Protein AF-A3UI46-F1 (afdb_monomer_lite)

Sequence (163 aa):
MKTVLTALALAGFGATAAQADCYSIYPQGAGQEPVPMVGYSVTEAADLEGLMDAPPLAEGANAIACERDSIVPRLNDFELVRYHSTPLLISTGEGENAQMLILGFQPAMEDENGEMTEPQYRVQMAQGGLNDDERTGIIGALEGFAESEQALDAYLRAQEQDS

Radius of gyration: 20.47 Å; chains: 1; bounding box: 47×58×73 Å

pLDDT: mean 84.87, std 16.09, range [36.62, 97.5]

Foldseek 3Di:
DDDDDDDDDDPDPPPPQPPQQKWFAAPPPPPDDTHGQGPDHPVVQLPDPDQRDQRPHDVRGQEMEGEDQAPQDRLNVLSCQPVNVHKYWYWYDDDPQIWIKIWHKDPFDQDPVRDTDHIDIDIDTPDDDDDPVSVVRNVCSPVVNVVCVVVNVVVVVVVVVVD

Structure (mmCIF, N/CA/C/O backbone):
data_AF-A3UI46-F1
#
_entry.id   AF-A3UI46-F1
#
loop_
_atom_site.group_PDB
_atom_site.id
_atom_site.type_symbol
_atom_site.label_atom_id
_atom_site.label_alt_id
_atom_site.label_comp_id
_atom_site.label_asym_id
_atom_site.label_entity_id
_atom_site.label_seq_id
_atom_site.pdbx_PDB_ins_code
_atom_site.Cartn_x
_atom_site.Cartn_y
_atom_site.Cartn_z
_atom_site.occupancy
_atom_site.B_iso_or_equiv
_atom_site.auth_seq_id
_atom_site.auth_comp_id
_atom_site.auth_asym_id
_atom_site.auth_atom_id
_atom_site.pdbx_PDB_model_num
ATOM 1 N N . MET A 1 1 ? 23.424 -40.395 44.644 1.00 45.69 1 MET A N 1
ATOM 2 C CA . MET A 1 1 ? 23.308 -39.889 43.261 1.00 45.69 1 MET A CA 1
ATOM 3 C C . MET A 1 1 ? 22.209 -40.674 42.564 1.00 45.69 1 MET A C 1
ATOM 5 O O . MET A 1 1 ? 22.379 -41.869 42.376 1.00 45.69 1 MET A O 1
ATOM 9 N N . LYS A 1 2 ? 21.062 -40.042 42.299 1.00 36.62 2 LYS A N 1
ATOM 10 C CA . LYS A 1 2 ? 19.958 -40.569 41.479 1.00 36.62 2 LYS A CA 1
ATOM 11 C C . LYS A 1 2 ? 19.176 -39.351 40.965 1.00 36.62 2 LYS A C 1
ATOM 13 O O . LYS A 1 2 ? 18.621 -38.631 41.781 1.00 36.62 2 LYS A O 1
ATOM 18 N N . THR A 1 3 ? 19.547 -38.842 39.796 1.00 40.75 3 THR A N 1
ATOM 19 C CA . THR A 1 3 ? 18.901 -39.041 38.482 1.00 40.75 3 THR A CA 1
ATOM 20 C C . THR A 1 3 ? 17.802 -38.003 38.224 1.00 40.75 3 THR A C 1
ATOM 22 O O . THR A 1 3 ? 16.696 -38.129 38.725 1.00 40.75 3 THR A O 1
ATOM 25 N N . VAL A 1 4 ? 18.205 -37.001 37.433 1.00 45.25 4 VAL A N 1
ATOM 26 C CA . VAL A 1 4 ? 17.530 -36.371 36.281 1.00 45.25 4 VAL A CA 1
ATOM 27 C C . VAL A 1 4 ? 16.166 -35.686 36.469 1.00 45.25 4 VAL A C 1
ATOM 29 O O . VAL A 1 4 ? 15.153 -36.297 36.787 1.00 45.25 4 VAL A O 1
ATOM 32 N N . LEU A 1 5 ? 16.209 -34.387 36.144 1.00 51.44 5 LEU A N 1
ATOM 33 C CA . LEU A 1 5 ? 15.135 -33.461 35.794 1.00 51.44 5 LEU A CA 1
ATOM 34 C C . LEU A 1 5 ? 13.989 -34.081 34.979 1.00 51.44 5 LEU A C 1
ATOM 36 O O . LEU A 1 5 ? 14.208 -34.801 34.009 1.00 51.44 5 LEU A O 1
ATOM 40 N N . THR A 1 6 ? 12.763 -33.646 35.260 1.00 49.31 6 THR A N 1
ATOM 41 C CA . THR A 1 6 ? 11.673 -33.688 34.279 1.00 49.31 6 THR A CA 1
ATOM 42 C C . THR A 1 6 ? 10.950 -32.348 34.312 1.00 49.31 6 THR A C 1
ATOM 44 O O . THR A 1 6 ? 10.164 -32.064 35.211 1.00 49.31 6 THR A O 1
ATOM 47 N N . ALA A 1 7 ? 11.301 -31.500 33.348 1.00 57.97 7 ALA A N 1
ATOM 48 C CA . ALA A 1 7 ? 10.529 -30.336 32.949 1.00 57.97 7 ALA A CA 1
ATOM 49 C C . ALA A 1 7 ? 9.463 -30.797 31.954 1.00 57.97 7 ALA A C 1
ATOM 51 O O . ALA A 1 7 ? 9.809 -31.543 31.044 1.00 57.97 7 ALA A O 1
ATOM 52 N N . LEU A 1 8 ? 8.214 -30.361 32.136 1.00 54.44 8 LEU A N 1
ATOM 53 C CA . LEU A 1 8 ? 7.206 -30.126 31.090 1.00 54.44 8 LEU A CA 1
ATOM 54 C C . LEU A 1 8 ? 5.862 -29.837 31.764 1.00 54.44 8 LEU A C 1
ATOM 56 O O . LEU A 1 8 ? 5.228 -30.743 32.295 1.00 54.44 8 LEU A O 1
ATOM 60 N N . ALA A 1 9 ? 5.411 -28.586 31.702 1.00 47.72 9 ALA A N 1
ATOM 61 C CA . ALA A 1 9 ? 3.985 -28.285 31.734 1.00 47.72 9 ALA A CA 1
ATOM 62 C C . ALA A 1 9 ? 3.719 -26.936 31.053 1.00 47.72 9 ALA A C 1
ATOM 64 O O . ALA A 1 9 ? 3.839 -25.881 31.666 1.00 47.72 9 ALA A O 1
ATOM 65 N N . LEU A 1 10 ? 3.425 -27.039 29.753 1.00 49.56 10 LEU A N 1
ATOM 66 C CA . LEU A 1 10 ? 2.590 -26.166 28.927 1.00 49.56 10 LEU A CA 1
ATOM 67 C C . LEU A 1 10 ? 2.528 -24.684 29.336 1.00 49.56 10 LEU A C 1
ATOM 69 O O . LEU A 1 10 ? 1.615 -24.258 30.043 1.00 49.56 10 LEU A O 1
ATOM 73 N N . ALA A 1 11 ? 3.435 -23.880 28.777 1.00 49.38 11 ALA A N 1
ATOM 74 C CA . ALA A 1 11 ? 3.117 -22.481 28.523 1.00 49.38 11 ALA A CA 1
ATOM 75 C C . ALA A 1 11 ? 1.938 -22.474 27.542 1.00 49.38 11 ALA A C 1
ATOM 77 O O . ALA A 1 11 ? 2.061 -22.937 26.407 1.00 49.38 11 ALA A O 1
ATOM 78 N N . GLY A 1 12 ? 0.771 -22.072 28.042 1.00 38.06 12 GLY A N 1
ATOM 79 C CA . GLY A 1 12 ? -0.452 -22.005 27.268 1.00 38.06 12 GLY A CA 1
ATOM 80 C C . GLY A 1 12 ? -0.227 -21.168 26.019 1.00 38.06 12 GLY A C 1
ATOM 81 O O . GLY A 1 12 ? 0.181 -20.011 26.104 1.00 38.06 12 GLY A O 1
ATOM 82 N N . PHE A 1 13 ? -0.532 -21.762 24.870 1.00 45.03 13 PHE A N 1
ATOM 83 C CA . PHE A 1 13 ? -0.902 -21.017 23.682 1.00 45.03 13 PHE A CA 1
ATOM 84 C C . PHE A 1 13 ? -2.168 -20.238 24.035 1.00 45.03 13 PHE A C 1
ATOM 86 O O . PHE A 1 13 ? -3.290 -20.708 23.848 1.00 45.03 13 PHE A O 1
ATOM 93 N N . GLY A 1 14 ? -1.982 -19.056 24.616 1.00 37.59 14 GLY A N 1
ATOM 94 C CA . GLY A 1 14 ? -2.959 -17.997 24.512 1.00 37.59 14 GLY A CA 1
ATOM 95 C C . GLY A 1 14 ? -3.001 -17.623 23.044 1.00 37.59 14 GLY A C 1
ATOM 96 O O . GLY A 1 14 ? -2.276 -16.735 22.618 1.00 37.59 14 GLY A O 1
ATOM 97 N N . ALA A 1 15 ? -3.806 -18.346 22.266 1.00 44.25 15 ALA A N 1
ATOM 98 C CA . ALA A 1 15 ? -4.345 -17.822 21.030 1.00 44.25 15 ALA A CA 1
ATOM 99 C C . ALA A 1 15 ? -5.217 -16.634 21.442 1.00 44.25 15 ALA A C 1
ATOM 101 O O . ALA A 1 15 ? -6.419 -16.761 21.667 1.00 44.25 15 ALA A O 1
ATOM 102 N N . THR A 1 16 ? -4.577 -15.483 21.644 1.00 40.31 16 THR A N 1
ATOM 103 C CA . THR A 1 16 ? -5.231 -14.204 21.438 1.00 40.31 16 THR A CA 1
ATOM 104 C C . THR A 1 16 ? -5.852 -14.330 20.062 1.00 40.31 16 THR A C 1
ATOM 106 O O . THR A 1 16 ? -5.128 -14.522 19.086 1.00 40.31 16 THR A O 1
ATOM 109 N N . ALA A 1 17 ? -7.183 -14.366 19.995 1.00 37.88 17 ALA A N 1
ATOM 110 C CA . ALA A 1 17 ? -7.875 -14.211 18.733 1.00 37.88 17 ALA A CA 1
ATOM 111 C C . ALA A 1 17 ? -7.318 -12.921 18.132 1.00 37.88 17 ALA A C 1
ATOM 113 O O . ALA A 1 17 ? -7.584 -11.844 18.663 1.00 37.88 17 ALA A O 1
ATOM 114 N N . ALA A 1 18 ? -6.445 -13.052 17.134 1.00 44.41 18 ALA A N 1
ATOM 115 C CA . ALA A 1 18 ? -6.005 -11.927 16.344 1.00 44.41 18 ALA A CA 1
ATOM 116 C C . ALA A 1 18 ? -7.296 -11.373 15.751 1.00 44.41 18 ALA A C 1
ATOM 118 O O . ALA A 1 18 ? -7.937 -12.034 14.929 1.00 44.41 18 ALA A O 1
ATOM 119 N N . GLN A 1 19 ? -7.757 -10.241 16.284 1.00 52.53 19 GLN A N 1
ATOM 120 C CA . GLN A 1 19 ? -8.762 -9.472 15.577 1.00 52.53 19 GLN A CA 1
ATOM 121 C C . GLN A 1 19 ? -8.120 -9.169 14.229 1.00 52.53 19 GLN A C 1
ATOM 123 O O . GLN A 1 19 ? -6.955 -8.783 14.175 1.00 52.53 19 GLN A O 1
ATOM 128 N N . ALA A 1 20 ? -8.801 -9.534 13.147 1.00 58.72 20 ALA A N 1
ATOM 129 C CA . ALA A 1 20 ? -8.249 -9.296 11.831 1.00 58.72 20 ALA A CA 1
ATOM 130 C C . ALA A 1 20 ? -8.254 -7.783 11.621 1.00 58.72 20 ALA A C 1
ATOM 132 O O . ALA A 1 20 ? -9.314 -7.192 11.434 1.00 58.72 20 ALA A O 1
ATOM 133 N N . ASP A 1 21 ? -7.069 -7.183 11.661 1.00 87.31 21 ASP A N 1
ATOM 134 C CA . ASP A 1 21 ? -6.892 -5.757 11.385 1.00 87.31 21 ASP A CA 1
ATOM 135 C C . ASP A 1 21 ? -7.120 -5.453 9.898 1.00 87.31 21 ASP A C 1
ATOM 137 O O . ASP A 1 21 ? -7.233 -4.297 9.513 1.00 87.31 21 ASP A O 1
ATOM 141 N N . CYS A 1 22 ? -7.203 -6.490 9.053 1.00 93.88 22 CYS A N 1
ATOM 142 C CA . CYS A 1 22 ? -7.404 -6.378 7.616 1.00 93.88 22 CYS A CA 1
ATOM 143 C C . CYS A 1 22 ? -8.531 -7.277 7.093 1.00 93.88 22 CYS A C 1
ATOM 145 O O . CYS A 1 22 ? -8.740 -8.408 7.548 1.00 93.88 22 CYS A O 1
ATOM 147 N N . TYR A 1 23 ? -9.208 -6.785 6.059 1.00 95.88 23 TYR A N 1
ATOM 148 C CA . TYR A 1 23 ? -10.348 -7.410 5.407 1.00 95.88 23 TYR A CA 1
ATOM 149 C C . TYR A 1 23 ? -10.141 -7.474 3.894 1.00 95.88 23 TYR A C 1
ATOM 151 O O . TYR A 1 23 ? -9.675 -6.521 3.272 1.00 95.88 23 TYR A O 1
ATOM 159 N N . SER A 1 24 ? -10.558 -8.585 3.293 1.00 96.75 24 SER A N 1
ATOM 160 C CA . SER A 1 24 ? -10.769 -8.715 1.854 1.00 96.75 24 SER A CA 1
ATOM 161 C C . SER A 1 24 ? -12.010 -7.929 1.441 1.00 96.75 24 SER A C 1
ATOM 163 O O . SER A 1 24 ? -13.091 -8.117 2.008 1.00 96.75 24 SER A O 1
ATOM 165 N N . ILE A 1 25 ? -11.853 -7.068 0.440 1.00 96.12 25 ILE A N 1
ATOM 166 C CA . ILE A 1 25 ? -12.896 -6.184 -0.076 1.00 96.12 25 ILE A CA 1
ATOM 167 C C . ILE A 1 25 ? -13.313 -6.634 -1.471 1.00 96.12 25 ILE A C 1
ATOM 169 O O . ILE A 1 25 ? -12.478 -6.880 -2.343 1.00 96.12 25 ILE A O 1
ATOM 173 N N . TYR A 1 26 ? -14.625 -6.726 -1.673 1.00 95.19 26 TYR A N 1
ATOM 174 C CA . TYR A 1 26 ? -15.228 -7.082 -2.951 1.00 95.19 26 TYR A CA 1
ATOM 175 C C . TYR A 1 26 ? -15.474 -5.851 -3.827 1.00 95.19 26 TYR A C 1
ATOM 177 O O . TYR A 1 26 ? -15.698 -4.754 -3.302 1.00 95.19 26 TYR A O 1
ATOM 185 N N . PRO A 1 27 ? -15.527 -6.030 -5.160 1.00 91.62 27 PRO A N 1
ATOM 186 C CA . PRO A 1 27 ? -15.903 -4.966 -6.075 1.00 91.62 27 PRO A CA 1
ATOM 187 C C . PRO A 1 27 ? -17.231 -4.311 -5.685 1.00 91.62 27 PRO A C 1
ATOM 189 O O . PRO A 1 27 ? -18.188 -4.974 -5.267 1.00 91.62 27 PRO A O 1
ATOM 192 N N . GLN A 1 28 ? -17.317 -2.995 -5.879 1.00 86.25 28 GLN A N 1
ATOM 193 C CA . GLN A 1 28 ? -18.552 -2.256 -5.637 1.00 86.25 28 GLN A CA 1
ATOM 194 C C . GLN A 1 28 ? -19.716 -2.882 -6.424 1.00 86.25 28 GLN A C 1
ATOM 196 O O . GLN A 1 28 ? -19.608 -3.145 -7.620 1.00 86.25 28 GLN A O 1
ATOM 201 N N . GLY A 1 29 ? -20.844 -3.114 -5.747 1.00 84.81 29 GLY A N 1
ATOM 202 C CA . GLY A 1 29 ? -22.029 -3.730 -6.352 1.00 84.81 29 GLY A CA 1
ATOM 203 C C . GLY A 1 29 ? -22.066 -5.261 -6.301 1.00 84.81 29 GLY A C 1
ATOM 204 O O . GLY A 1 29 ? -23.088 -5.832 -6.670 1.00 84.81 29 GLY A O 1
ATOM 205 N N . ALA A 1 30 ? -21.027 -5.929 -5.781 1.00 87.62 30 ALA A N 1
ATOM 206 C CA . ALA A 1 30 ? -21.040 -7.380 -5.563 1.00 87.62 30 ALA A CA 1
ATOM 207 C C . ALA A 1 30 ? -22.046 -7.830 -4.482 1.00 87.62 30 ALA A C 1
ATOM 209 O O . ALA A 1 30 ? -22.433 -8.995 -4.446 1.00 87.62 30 ALA A O 1
ATOM 210 N N . GLY A 1 31 ? -22.477 -6.918 -3.599 1.00 88.00 31 GLY A N 1
ATOM 211 C CA . GLY A 1 31 ? -23.436 -7.209 -2.525 1.00 88.00 31 GLY A CA 1
ATOM 212 C C . GLY A 1 31 ? -22.885 -8.113 -1.417 1.00 88.00 31 GLY A C 1
ATOM 213 O O . GLY A 1 31 ? -23.667 -8.654 -0.641 1.00 88.00 31 GLY A O 1
ATOM 214 N N . GLN A 1 32 ? -21.564 -8.291 -1.360 1.00 91.94 32 GLN A N 1
ATOM 215 C CA . GLN A 1 32 ? -20.876 -9.104 -0.361 1.00 91.94 32 GLN A CA 1
ATOM 216 C C . GLN A 1 32 ? -20.225 -8.209 0.695 1.00 91.94 32 GLN A C 1
ATOM 218 O O . GLN A 1 32 ? -19.667 -7.158 0.372 1.00 91.94 32 GLN A O 1
ATOM 223 N N . GLU A 1 33 ? -20.318 -8.626 1.955 1.00 92.50 33 GLU A N 1
ATOM 224 C CA . GLU A 1 33 ? -19.681 -7.935 3.077 1.00 92.50 33 GLU A CA 1
ATOM 225 C C . GLU A 1 33 ? -18.171 -8.224 3.110 1.00 92.50 33 GLU A C 1
ATOM 227 O O . GLU A 1 33 ? -17.766 -9.320 2.718 1.00 92.50 33 GLU A O 1
ATOM 232 N N . PRO A 1 34 ? -17.331 -7.282 3.585 1.00 93.75 34 PRO A N 1
ATOM 233 C CA . PRO A 1 34 ? -15.907 -7.519 3.811 1.00 93.75 34 PRO A CA 1
ATOM 234 C C . PRO A 1 34 ? -15.633 -8.791 4.622 1.00 93.75 34 PRO A C 1
ATOM 236 O O . PRO A 1 34 ? -1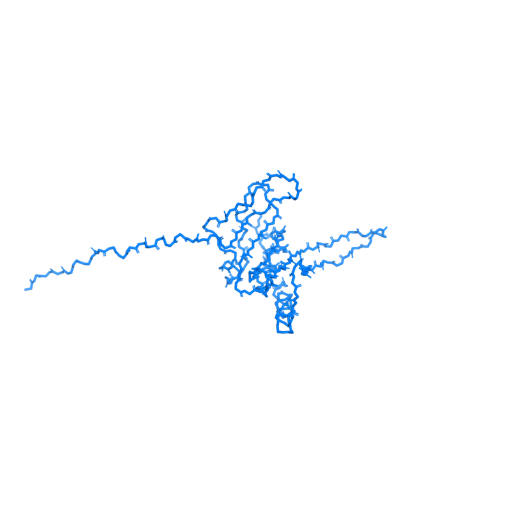6.303 -9.053 5.622 1.00 93.75 34 PRO A O 1
ATOM 239 N N . VAL A 1 35 ? -14.623 -9.566 4.221 1.00 94.94 35 VAL A N 1
ATOM 240 C CA . VAL A 1 35 ? -14.250 -10.817 4.907 1.00 94.94 35 VAL A CA 1
ATOM 241 C C . VAL A 1 35 ? -12.927 -10.637 5.648 1.00 94.94 35 VAL A C 1
ATOM 243 O O . VAL A 1 35 ? -11.953 -10.224 5.022 1.00 94.94 35 VAL A O 1
ATOM 246 N N . PRO A 1 36 ? -12.842 -10.959 6.952 1.00 93.62 36 PRO A N 1
ATOM 247 C CA . PRO A 1 36 ? -11.602 -10.818 7.710 1.00 93.62 36 PRO A CA 1
ATOM 248 C C . PRO A 1 36 ? -10.504 -11.751 7.185 1.00 93.62 36 PRO A C 1
ATOM 250 O O . PRO A 1 36 ? -10.751 -12.927 6.906 1.00 93.62 36 PRO A O 1
ATOM 253 N N . MET A 1 37 ? -9.271 -11.250 7.108 1.00 92.25 37 MET A N 1
ATOM 254 C CA . MET A 1 37 ? -8.093 -12.023 6.703 1.00 92.25 37 MET A CA 1
ATOM 255 C C . MET A 1 37 ? -7.526 -12.815 7.891 1.00 92.25 37 MET A C 1
ATOM 257 O O . MET A 1 37 ? -6.536 -12.441 8.514 1.00 92.25 37 MET A O 1
ATOM 261 N N . VAL A 1 38 ? -8.184 -13.918 8.251 1.00 87.25 38 VAL A N 1
ATOM 262 C CA . VAL A 1 38 ? -7.794 -14.719 9.422 1.00 87.25 38 VAL A CA 1
ATOM 263 C C . VAL A 1 38 ? -6.439 -15.398 9.203 1.00 87.25 38 VAL A C 1
ATOM 265 O O . VAL A 1 38 ? -6.260 -16.156 8.254 1.00 87.25 38 VAL A O 1
ATOM 268 N N . GLY A 1 39 ? -5.509 -15.185 10.137 1.00 85.31 39 GLY A N 1
ATOM 269 C CA . GLY A 1 39 ? -4.194 -15.834 10.131 1.00 85.31 39 GLY A CA 1
ATOM 270 C C . GLY A 1 39 ? -3.161 -15.183 9.209 1.00 85.31 39 GLY A C 1
ATOM 271 O O . GLY A 1 39 ? -2.083 -15.747 9.043 1.00 85.31 39 GLY A O 1
ATOM 272 N N . TYR A 1 40 ? -3.467 -14.017 8.636 1.00 86.94 40 TYR A N 1
ATOM 273 C CA . TYR A 1 40 ? -2.530 -13.214 7.857 1.00 86.94 40 TYR A CA 1
ATOM 274 C C . TYR A 1 40 ? -2.604 -11.753 8.298 1.00 86.94 40 TYR A C 1
ATOM 276 O O . TYR A 1 40 ? -3.684 -11.167 8.339 1.00 86.94 40 TYR A O 1
ATOM 284 N N . SER A 1 41 ? -1.452 -11.156 8.594 1.00 89.12 41 SER A N 1
ATOM 285 C CA . SER A 1 41 ? -1.336 -9.736 8.911 1.00 89.12 41 SER A CA 1
ATOM 286 C C . SER A 1 41 ? -0.567 -9.040 7.799 1.00 89.12 41 SER A C 1
ATOM 288 O O . SER A 1 41 ? 0.629 -9.260 7.629 1.00 89.12 41 SER A O 1
ATOM 290 N N . VAL A 1 42 ? -1.257 -8.179 7.046 1.00 89.56 42 VAL A N 1
ATOM 291 C CA . VAL A 1 42 ? -0.627 -7.335 6.012 1.00 89.56 42 VAL A CA 1
ATOM 292 C C . VAL A 1 42 ? 0.430 -6.441 6.652 1.00 89.56 42 VAL A C 1
ATOM 294 O O . VAL A 1 42 ? 1.500 -6.241 6.095 1.00 89.56 42 VAL A O 1
ATOM 297 N N . THR A 1 43 ? 0.134 -5.936 7.849 1.00 86.88 43 THR A N 1
ATOM 298 C CA . THR A 1 43 ? 1.038 -5.120 8.656 1.00 86.88 43 THR A CA 1
ATOM 299 C C . THR A 1 43 ? 2.334 -5.882 8.947 1.00 86.88 43 THR A C 1
ATOM 301 O O . THR A 1 43 ? 3.404 -5.396 8.594 1.00 86.88 43 THR A O 1
ATOM 304 N N . GLU A 1 44 ? 2.260 -7.097 9.502 1.00 88.81 44 GLU A N 1
ATOM 305 C CA . GLU A 1 44 ? 3.458 -7.905 9.786 1.00 88.81 44 GLU A CA 1
ATOM 306 C C . GLU A 1 44 ? 4.198 -8.306 8.506 1.00 88.81 44 GLU A C 1
ATOM 308 O O . GLU A 1 44 ? 5.420 -8.207 8.459 1.00 88.81 44 GLU A O 1
ATOM 313 N N . ALA A 1 45 ? 3.476 -8.703 7.454 1.00 88.69 45 ALA A N 1
ATOM 314 C CA . ALA A 1 45 ? 4.074 -9.048 6.167 1.00 88.69 45 ALA A CA 1
ATOM 315 C C . ALA A 1 45 ? 4.841 -7.864 5.553 1.00 88.69 45 ALA A C 1
ATOM 317 O O . ALA A 1 45 ? 5.893 -8.059 4.952 1.00 88.69 45 ALA A O 1
ATOM 318 N N . ALA A 1 46 ? 4.352 -6.636 5.750 1.00 87.50 46 ALA A N 1
ATOM 319 C CA . ALA A 1 46 ? 4.991 -5.423 5.249 1.00 87.50 46 ALA A CA 1
ATOM 320 C C . ALA A 1 46 ? 6.262 -5.016 6.017 1.00 87.50 46 ALA A C 1
ATOM 322 O O . ALA A 1 46 ? 6.980 -4.136 5.550 1.00 87.50 46 ALA A O 1
ATOM 323 N N . ASP A 1 47 ? 6.549 -5.638 7.165 1.00 86.44 47 ASP A N 1
ATOM 324 C CA . ASP A 1 47 ? 7.795 -5.430 7.919 1.00 86.44 47 ASP A CA 1
ATOM 325 C C . ASP A 1 47 ? 8.878 -6.471 7.597 1.00 86.44 47 ASP A C 1
ATOM 327 O O . ASP A 1 47 ? 10.013 -6.341 8.062 1.00 86.44 47 ASP A O 1
ATOM 331 N N . LEU A 1 48 ? 8.544 -7.529 6.852 1.00 84.81 48 LEU A N 1
ATOM 332 C CA . LEU A 1 48 ? 9.498 -8.583 6.517 1.00 84.81 48 LEU A CA 1
ATOM 333 C C . LEU A 1 48 ? 10.471 -8.128 5.424 1.00 84.81 48 LEU A C 1
ATOM 335 O O . LEU A 1 48 ? 10.125 -7.362 4.529 1.00 84.81 48 LEU A O 1
ATOM 339 N N . GLU A 1 49 ? 11.705 -8.629 5.492 1.00 80.12 49 GLU A N 1
ATOM 340 C CA . GLU A 1 49 ? 12.684 -8.435 4.423 1.00 80.12 49 GLU A CA 1
ATOM 341 C C . GLU A 1 49 ? 12.352 -9.313 3.209 1.00 80.12 49 GLU A C 1
ATOM 343 O O . GLU A 1 49 ? 11.999 -10.486 3.353 1.00 80.12 49 GLU A O 1
ATOM 348 N N . GLY A 1 50 ? 12.576 -8.771 2.010 1.00 76.94 50 GLY A N 1
ATOM 349 C CA . GLY A 1 50 ? 12.321 -9.468 0.750 1.00 76.94 50 GLY A CA 1
ATOM 350 C C . GLY A 1 50 ? 10.902 -9.254 0.227 1.00 76.94 50 GLY A C 1
ATOM 351 O O . GLY A 1 50 ? 10.123 -8.513 0.815 1.00 76.94 50 GLY A O 1
ATOM 352 N N . LEU A 1 51 ? 10.599 -9.894 -0.907 1.00 80.81 51 LEU A N 1
ATOM 353 C CA . LEU A 1 51 ? 9.305 -9.748 -1.566 1.00 80.81 51 LEU A CA 1
ATOM 354 C C . LEU A 1 51 ? 8.193 -10.290 -0.667 1.00 80.81 51 LEU A C 1
ATOM 356 O O . LEU A 1 51 ? 8.236 -11.449 -0.252 1.00 80.81 51 LEU A O 1
ATOM 360 N N . MET A 1 52 ? 7.180 -9.466 -0.432 1.00 87.75 52 MET A N 1
ATOM 361 C CA . MET A 1 52 ? 5.978 -9.871 0.283 1.00 87.75 52 MET A CA 1
ATOM 362 C C . MET A 1 52 ? 5.315 -11.076 -0.402 1.00 87.75 52 MET A C 1
ATOM 364 O O . MET A 1 52 ? 5.124 -11.078 -1.619 1.00 87.75 52 MET A O 1
ATOM 368 N N . ASP A 1 53 ? 4.899 -12.080 0.371 1.00 88.38 53 ASP A N 1
ATOM 369 C CA . ASP A 1 53 ? 4.061 -13.164 -0.149 1.00 88.38 53 ASP A CA 1
ATOM 370 C C . ASP A 1 53 ? 2.678 -12.644 -0.558 1.00 88.38 53 ASP A C 1
ATOM 372 O O . ASP A 1 53 ? 2.108 -11.761 0.092 1.00 88.38 53 ASP A O 1
ATOM 376 N N . ALA A 1 54 ? 2.102 -13.238 -1.607 1.00 88.75 54 ALA A N 1
ATOM 377 C CA . ALA A 1 54 ? 0.771 -12.867 -2.069 1.00 88.75 54 ALA A CA 1
ATOM 378 C C . ALA A 1 54 ? -0.266 -13.020 -0.935 1.00 88.75 54 ALA A C 1
ATOM 380 O O . ALA A 1 54 ? -0.357 -14.091 -0.321 1.00 88.75 54 ALA A O 1
ATOM 381 N N . PRO A 1 55 ? -1.067 -11.979 -0.648 1.00 90.50 55 PRO A N 1
ATOM 382 C CA . PRO A 1 55 ? -2.044 -12.033 0.429 1.00 90.50 55 PRO A CA 1
ATOM 383 C C . PRO A 1 55 ? -3.157 -13.051 0.122 1.00 90.50 55 PRO A C 1
ATOM 385 O O . PRO A 1 55 ? -3.615 -13.148 -1.021 1.00 90.50 55 PRO A O 1
ATOM 388 N N . PRO A 1 56 ? -3.668 -13.778 1.133 1.00 91.62 56 PRO A N 1
ATOM 389 C CA . PRO A 1 56 ? -4.748 -14.744 0.957 1.00 91.62 56 PRO A CA 1
ATOM 390 C C . PRO A 1 56 ? -6.107 -14.035 0.847 1.00 91.62 56 PRO A C 1
ATOM 392 O O . PRO A 1 56 ? -6.891 -14.004 1.797 1.00 91.62 56 PRO A O 1
ATOM 395 N N . LEU A 1 57 ? -6.384 -13.436 -0.312 1.00 93.50 57 LEU A N 1
ATOM 396 C CA . LEU A 1 57 ? -7.667 -12.794 -0.595 1.00 93.50 57 LEU A CA 1
ATOM 397 C C . LEU A 1 57 ? -8.815 -13.809 -0.631 1.00 93.50 57 LEU A C 1
ATOM 399 O O . LEU A 1 57 ? -8.677 -14.916 -1.155 1.00 93.50 57 LEU A O 1
ATOM 403 N N . ALA A 1 58 ? -9.978 -13.401 -0.120 1.00 94.50 58 ALA A N 1
ATOM 404 C CA . ALA A 1 58 ? -11.215 -14.147 -0.321 1.00 94.50 58 ALA A CA 1
ATOM 405 C C . ALA A 1 58 ? -11.568 -14.236 -1.820 1.00 94.50 58 ALA A C 1
ATOM 407 O O . ALA A 1 58 ? -11.290 -13.321 -2.596 1.00 94.50 58 ALA A O 1
ATOM 408 N N . GLU A 1 59 ? -12.193 -15.337 -2.241 1.00 93.31 59 GLU A N 1
ATOM 409 C CA . GLU A 1 59 ? -12.532 -15.562 -3.650 1.00 93.31 59 GLU A CA 1
ATOM 410 C C . GLU A 1 59 ? -13.442 -14.450 -4.192 1.00 93.31 59 GLU A C 1
ATOM 412 O O . GLU A 1 59 ? -14.545 -14.241 -3.696 1.00 93.31 59 GLU A O 1
ATOM 417 N N . GLY A 1 60 ? -12.987 -13.747 -5.233 1.00 93.00 60 GLY A N 1
ATOM 418 C CA . GLY A 1 60 ? -13.717 -12.631 -5.842 1.00 93.00 60 GLY A CA 1
ATOM 419 C C . GLY A 1 60 ? -13.474 -11.269 -5.183 1.00 93.00 60 GLY A C 1
ATOM 420 O O . GLY A 1 60 ? -13.958 -10.263 -5.706 1.00 93.00 60 GLY A O 1
ATOM 421 N N . ALA A 1 61 ? -12.715 -11.210 -4.085 1.00 95.94 61 ALA A N 1
ATOM 422 C CA . ALA A 1 61 ? -12.202 -9.956 -3.551 1.00 95.94 61 ALA A CA 1
ATOM 423 C C . ALA A 1 61 ? -11.103 -9.392 -4.461 1.00 95.94 61 ALA A C 1
ATOM 425 O O . ALA A 1 61 ? -10.375 -10.135 -5.120 1.00 95.94 61 ALA A O 1
ATOM 426 N N . ASN A 1 62 ? -10.991 -8.067 -4.510 1.00 94.50 62 ASN A N 1
ATOM 427 C CA . ASN A 1 62 ? -10.056 -7.368 -5.390 1.00 94.50 62 ASN A CA 1
ATOM 428 C C . ASN A 1 62 ? -9.292 -6.232 -4.703 1.00 94.50 62 ASN A C 1
ATOM 430 O O . ASN A 1 62 ? -8.598 -5.485 -5.384 1.00 94.50 62 ASN A O 1
ATOM 434 N N . ALA A 1 63 ? -9.451 -6.065 -3.393 1.00 96.19 63 ALA A N 1
ATOM 435 C CA . ALA A 1 63 ? -8.725 -5.087 -2.597 1.00 96.19 63 ALA A CA 1
ATOM 436 C C . ALA A 1 63 ? -8.628 -5.554 -1.141 1.00 96.19 63 ALA A C 1
ATOM 438 O O . ALA A 1 63 ? -9.335 -6.472 -0.713 1.00 96.19 63 ALA A O 1
ATOM 439 N N . ILE A 1 64 ? -7.766 -4.890 -0.379 1.00 97.12 64 ILE A N 1
ATOM 440 C CA . ILE A 1 64 ? -7.599 -5.089 1.059 1.00 97.12 64 ILE A CA 1
ATOM 441 C C . ILE A 1 64 ? -7.920 -3.778 1.765 1.00 97.12 64 ILE A C 1
ATOM 443 O O . ILE A 1 64 ? -7.462 -2.729 1.326 1.00 97.12 64 ILE A O 1
ATOM 447 N N . ALA A 1 65 ? -8.664 -3.828 2.866 1.00 96.00 65 ALA A N 1
ATOM 448 C CA . ALA A 1 65 ? -8.797 -2.702 3.786 1.00 96.00 65 ALA A CA 1
ATOM 449 C C . ALA A 1 65 ? -8.225 -3.074 5.147 1.00 96.00 65 ALA A C 1
ATOM 451 O O . ALA A 1 65 ? -8.617 -4.098 5.698 1.00 96.00 65 ALA A O 1
ATOM 452 N N . CYS A 1 66 ? -7.328 -2.251 5.678 1.00 95.31 66 CYS A N 1
ATOM 453 C CA . CYS A 1 66 ? -6.705 -2.436 6.977 1.00 95.31 66 CYS A CA 1
ATOM 454 C C . CYS A 1 66 ? -6.976 -1.248 7.900 1.00 95.31 66 CYS A C 1
ATOM 456 O O . CYS A 1 66 ? -6.738 -0.100 7.524 1.00 95.31 66 CYS A O 1
ATOM 458 N N . GLU A 1 67 ? -7.380 -1.535 9.129 1.00 93.81 67 GLU A N 1
ATOM 459 C CA . GLU A 1 67 ? -7.365 -0.589 10.237 1.00 93.81 67 GLU A CA 1
ATOM 460 C C . GLU A 1 67 ? -5.965 -0.578 10.859 1.00 93.81 67 GLU A C 1
ATOM 462 O O . GLU A 1 67 ? -5.384 -1.626 11.144 1.00 93.81 67 GLU A O 1
ATOM 467 N N . ARG A 1 68 ? -5.371 0.608 11.004 1.00 92.56 68 ARG A N 1
ATOM 468 C CA . ARG A 1 68 ? -4.002 0.779 11.503 1.00 92.56 68 ARG A CA 1
ATOM 469 C C . ARG A 1 68 ? -3.898 1.960 12.459 1.00 92.56 68 ARG A C 1
ATOM 471 O O . ARG A 1 68 ? -4.674 2.911 12.397 1.00 92.56 68 ARG A O 1
ATOM 478 N N . ASP A 1 69 ? -2.846 1.948 13.270 1.00 90.94 69 ASP A N 1
ATOM 479 C CA . ASP A 1 69 ? -2.500 3.059 14.168 1.00 90.94 69 ASP A CA 1
ATOM 480 C C . ASP A 1 69 ? -1.986 4.309 13.430 1.00 90.94 69 ASP A C 1
ATOM 482 O O . ASP A 1 69 ? -1.914 5.389 14.010 1.00 90.94 69 ASP A O 1
ATOM 486 N N . SER A 1 70 ? -1.592 4.169 12.161 1.00 92.62 70 SER A N 1
ATOM 487 C CA . SER A 1 70 ? -1.068 5.255 11.333 1.00 92.62 70 SER A CA 1
ATOM 488 C C . SER A 1 70 ? -1.614 5.167 9.914 1.00 92.62 70 SER A C 1
ATOM 490 O O . SER A 1 70 ? -1.720 4.077 9.348 1.00 92.62 70 SER A O 1
ATOM 492 N N . ILE A 1 71 ? -1.902 6.332 9.330 1.00 95.06 71 ILE A N 1
ATOM 493 C CA . ILE A 1 71 ? -2.293 6.471 7.924 1.00 95.06 71 ILE A CA 1
ATOM 494 C C . ILE A 1 71 ? -1.093 6.391 6.967 1.00 95.06 71 ILE A C 1
ATOM 496 O O . ILE A 1 71 ? -1.276 6.212 5.765 1.00 95.06 71 ILE A O 1
ATO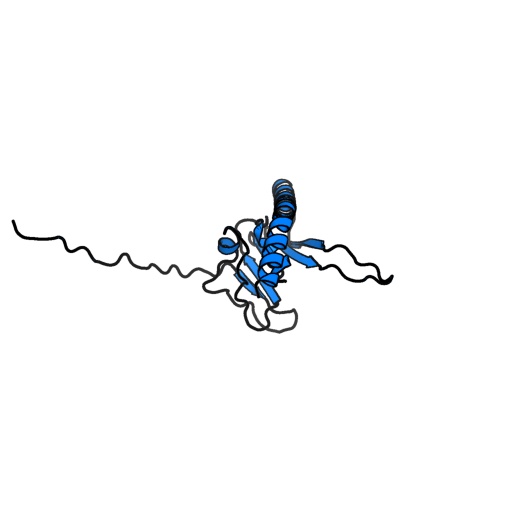M 500 N N . VAL A 1 72 ? 0.135 6.532 7.481 1.00 96.12 72 VAL A N 1
ATOM 501 C CA . VAL A 1 72 ? 1.366 6.499 6.681 1.00 96.12 72 VAL A CA 1
ATOM 502 C C . VAL A 1 72 ? 1.660 5.057 6.239 1.00 96.12 72 VAL A C 1
ATOM 504 O O . VAL A 1 72 ? 1.814 4.189 7.104 1.00 96.12 72 VAL A O 1
ATOM 507 N N . PRO A 1 73 ? 1.768 4.783 4.924 1.00 94.88 73 PRO A N 1
ATOM 508 C CA . PRO A 1 73 ? 2.136 3.471 4.409 1.00 94.88 73 PRO A CA 1
ATOM 509 C C . PRO A 1 73 ? 3.524 3.028 4.863 1.00 94.88 73 PRO A C 1
ATOM 511 O O . PRO A 1 73 ? 4.443 3.832 5.026 1.00 94.88 73 PRO A O 1
ATOM 514 N N . ARG A 1 74 ? 3.684 1.718 4.997 1.00 92.88 74 ARG A N 1
ATOM 515 C CA . ARG A 1 74 ? 4.973 1.036 5.089 1.00 92.88 74 ARG A CA 1
ATOM 516 C C . ARG A 1 74 ? 5.559 0.891 3.688 1.00 92.88 74 ARG A C 1
ATOM 518 O O . ARG A 1 74 ? 4.818 0.866 2.709 1.00 92.88 74 ARG A O 1
ATOM 525 N N . LEU A 1 75 ? 6.880 0.748 3.590 1.00 88.56 75 LEU A N 1
ATOM 526 C CA . LEU A 1 75 ? 7.570 0.587 2.301 1.00 88.56 75 LEU A CA 1
ATOM 527 C C . LEU A 1 75 ? 6.970 -0.562 1.478 1.00 88.56 75 LEU A C 1
ATOM 529 O O . LEU A 1 75 ? 6.582 -0.369 0.328 1.00 88.56 75 LEU A O 1
ATOM 533 N N . ASN A 1 76 ? 6.784 -1.726 2.097 1.00 89.94 76 ASN A N 1
ATOM 534 C CA . ASN A 1 76 ? 6.327 -2.917 1.383 1.00 89.94 76 ASN A CA 1
ATOM 535 C C . ASN A 1 76 ? 4.806 -2.931 1.131 1.00 89.94 76 ASN A C 1
ATOM 537 O O . ASN A 1 76 ? 4.315 -3.805 0.420 1.00 89.94 76 ASN A O 1
ATOM 541 N N . ASP A 1 77 ? 4.039 -1.944 1.620 1.00 93.94 77 ASP A N 1
ATOM 542 C CA . ASP A 1 77 ? 2.651 -1.765 1.160 1.00 93.94 77 ASP A CA 1
ATOM 543 C C . ASP A 1 77 ? 2.608 -1.436 -0.341 1.00 93.94 77 ASP A C 1
ATOM 545 O O . ASP A 1 77 ? 1.626 -1.728 -1.028 1.00 93.94 77 ASP A O 1
ATOM 549 N N . PHE A 1 78 ? 3.676 -0.837 -0.873 1.00 93.56 78 PHE A N 1
ATOM 550 C CA . PHE A 1 78 ? 3.774 -0.554 -2.296 1.00 93.56 78 PHE A CA 1
ATOM 551 C C . PHE A 1 78 ? 4.101 -1.808 -3.127 1.00 93.56 78 PHE A C 1
ATOM 553 O O . PHE A 1 78 ? 3.658 -1.903 -4.273 1.00 93.56 78 PHE A O 1
ATOM 560 N N . GLU A 1 79 ? 4.762 -2.820 -2.546 1.00 92.00 79 GLU A N 1
ATOM 561 C CA . GLU A 1 79 ? 4.934 -4.134 -3.187 1.00 92.00 79 GLU A CA 1
ATOM 562 C C . GLU A 1 79 ? 3.590 -4.819 -3.411 1.00 92.00 79 GLU A C 1
ATOM 564 O O . GLU A 1 79 ? 3.330 -5.353 -4.490 1.00 92.00 79 GLU A O 1
ATOM 569 N N . LEU A 1 80 ? 2.709 -4.749 -2.409 1.00 91.50 80 LEU A N 1
ATOM 570 C CA . LEU A 1 80 ? 1.356 -5.289 -2.474 1.00 91.50 80 LEU A CA 1
ATOM 571 C C . LEU A 1 80 ? 0.572 -4.721 -3.664 1.00 91.50 80 LEU A C 1
ATOM 573 O O . LEU A 1 80 ? 0.013 -5.473 -4.469 1.00 91.50 80 LEU A O 1
ATOM 577 N N . VAL A 1 81 ? 0.555 -3.396 -3.820 1.00 93.62 81 VAL A N 1
ATOM 578 C CA . VAL A 1 81 ? -0.183 -2.779 -4.932 1.00 93.62 81 VAL A CA 1
ATOM 579 C C . VAL A 1 81 ? 0.496 -3.032 -6.281 1.00 93.62 81 VAL A C 1
ATOM 581 O O . VAL A 1 81 ? -0.201 -3.174 -7.284 1.00 93.62 81 VAL A O 1
ATOM 584 N N . ARG A 1 82 ? 1.833 -3.119 -6.325 1.00 92.06 82 ARG A N 1
ATOM 585 C CA . ARG A 1 82 ? 2.622 -3.231 -7.562 1.00 92.06 82 ARG A CA 1
ATOM 586 C C . ARG A 1 82 ? 2.725 -4.646 -8.116 1.00 92.06 82 ARG A C 1
ATOM 588 O O . ARG A 1 82 ? 2.525 -4.843 -9.317 1.00 92.06 82 ARG A O 1
ATOM 595 N N . TYR A 1 83 ? 3.116 -5.595 -7.273 1.00 90.19 83 TYR A N 1
ATOM 596 C CA . TYR A 1 83 ? 3.483 -6.956 -7.668 1.00 90.19 83 TYR A CA 1
ATOM 597 C C . TYR A 1 83 ? 2.336 -7.938 -7.452 1.00 90.19 83 TYR A C 1
ATOM 599 O O . TYR A 1 83 ? 2.180 -8.869 -8.237 1.00 90.19 83 TYR A O 1
ATOM 607 N N . HIS A 1 84 ? 1.463 -7.665 -6.479 1.00 90.69 84 HIS A N 1
ATOM 608 C CA . HIS A 1 84 ? 0.253 -8.462 -6.242 1.00 90.69 84 HIS A CA 1
ATOM 609 C C . HIS A 1 84 ? -1.009 -7.822 -6.818 1.00 90.69 84 HIS A C 1
ATOM 611 O O . HIS A 1 84 ? -2.101 -8.357 -6.640 1.00 90.69 84 HIS A O 1
ATOM 617 N N . SER A 1 85 ? -0.882 -6.681 -7.513 1.00 91.00 85 SER A N 1
ATOM 618 C CA . SER A 1 85 ? -1.996 -5.952 -8.149 1.00 91.00 85 SER A CA 1
ATOM 619 C C . SER A 1 85 ? -3.198 -5.744 -7.218 1.00 91.00 85 SER A C 1
ATOM 621 O O . SER A 1 85 ? -4.347 -5.776 -7.657 1.00 91.00 85 SER A O 1
ATOM 623 N N . THR A 1 86 ? -2.938 -5.571 -5.920 1.00 94.88 86 THR A N 1
ATOM 624 C CA . THR A 1 86 ? -3.970 -5.541 -4.882 1.00 94.88 86 THR A CA 1
ATOM 625 C C . THR A 1 86 ? -4.000 -4.155 -4.242 1.00 94.88 86 THR A C 1
ATOM 627 O O . THR A 1 86 ? -3.113 -3.843 -3.452 1.00 94.88 86 THR A O 1
ATOM 630 N N . PRO A 1 87 ? -4.989 -3.299 -4.564 1.00 96.12 87 PRO A N 1
ATOM 631 C CA . PRO A 1 87 ? -5.184 -2.021 -3.892 1.00 96.12 87 PRO A CA 1
ATOM 632 C C . PRO A 1 87 ? -5.312 -2.187 -2.377 1.00 96.12 87 PRO A C 1
ATOM 634 O O . PRO A 1 87 ? -5.985 -3.106 -1.899 1.00 96.12 87 PRO A O 1
ATOM 637 N N . LEU A 1 88 ? -4.712 -1.258 -1.639 1.00 97.06 88 LEU A N 1
ATOM 638 C CA . LEU A 1 88 ? -4.736 -1.237 -0.181 1.00 97.06 88 LEU A CA 1
ATOM 639 C C . LEU A 1 88 ? -5.445 0.024 0.309 1.00 97.06 88 LEU A C 1
ATOM 641 O O . LEU A 1 88 ? -5.062 1.138 -0.037 1.00 97.06 88 LEU A O 1
ATOM 645 N N . LEU A 1 89 ? -6.462 -0.153 1.143 1.00 97.31 89 LEU A N 1
ATOM 646 C CA . LEU A 1 89 ? -7.089 0.910 1.908 1.00 97.31 89 LEU A CA 1
ATOM 647 C C . LEU A 1 89 ? -6.530 0.862 3.329 1.00 97.31 89 LEU A C 1
ATOM 649 O O . LEU A 1 89 ? -6.570 -0.183 3.970 1.00 97.31 89 LEU A O 1
ATOM 653 N N . ILE A 1 90 ? -6.020 1.984 3.822 1.00 97.12 90 ILE A N 1
ATOM 654 C CA . ILE A 1 90 ? -5.569 2.141 5.204 1.00 97.12 90 ILE A CA 1
ATOM 655 C C . ILE A 1 90 ? -6.529 3.108 5.881 1.00 97.12 90 ILE A C 1
ATOM 657 O O . ILE A 1 90 ? -6.701 4.234 5.413 1.00 97.12 90 ILE A O 1
ATOM 661 N N . SER A 1 91 ? -7.150 2.682 6.972 1.00 96.00 91 SER A N 1
ATOM 662 C CA . SER A 1 91 ? -7.973 3.537 7.822 1.00 96.00 91 SER A CA 1
ATOM 663 C C . SER A 1 91 ? -7.366 3.678 9.207 1.00 96.00 91 SER A C 1
ATOM 665 O O . SER A 1 91 ? -6.809 2.730 9.754 1.00 96.00 91 SER A O 1
ATOM 667 N N . THR A 1 92 ? -7.487 4.869 9.783 1.00 94.75 92 THR A N 1
ATOM 668 C CA . THR A 1 92 ? -7.086 5.137 11.166 1.00 94.75 92 THR A CA 1
ATOM 669 C C . THR A 1 92 ? -8.040 6.128 11.825 1.00 94.75 92 THR A C 1
ATOM 671 O O . THR A 1 92 ? -8.755 6.872 11.143 1.00 94.75 92 THR A O 1
ATOM 674 N N . GLY A 1 93 ? -8.040 6.140 13.157 1.00 91.75 93 GLY A N 1
ATOM 675 C CA . GLY A 1 93 ? -8.928 6.964 13.966 1.00 91.75 93 GLY A CA 1
ATOM 676 C C . GLY A 1 93 ? -10.393 6.523 13.913 1.00 91.75 93 GLY A C 1
ATOM 677 O O . GLY A 1 93 ? -10.768 5.558 13.254 1.00 91.75 93 GLY A O 1
ATOM 678 N N . GLU A 1 94 ? -11.242 7.263 14.622 1.00 88.75 94 GLU A N 1
ATOM 679 C CA . GLU A 1 94 ? -12.679 7.001 14.704 1.00 88.75 94 GLU A CA 1
ATOM 680 C C . GLU A 1 94 ? -13.479 8.307 14.607 1.00 88.75 94 GLU A C 1
ATOM 682 O O . GLU A 1 94 ? -13.011 9.391 14.981 1.00 88.75 94 GLU A O 1
ATOM 687 N N . GLY A 1 95 ? -14.720 8.199 14.125 1.00 89.25 95 GLY A N 1
ATOM 688 C CA . GLY A 1 95 ? -15.673 9.306 14.077 1.00 89.25 95 GLY A CA 1
ATOM 689 C C . GLY A 1 95 ? -15.176 10.493 13.250 1.00 89.25 95 GLY A C 1
ATOM 690 O O . GLY A 1 95 ? -14.889 10.370 12.063 1.00 89.25 95 GLY A O 1
ATOM 691 N N . GLU A 1 96 ? -15.102 11.662 13.884 1.00 86.75 96 GLU A N 1
ATOM 692 C CA . GLU A 1 96 ? -14.744 12.936 13.240 1.00 86.75 96 GLU A CA 1
ATOM 693 C C . GLU A 1 96 ? -13.271 12.994 12.810 1.00 86.75 96 GLU A C 1
ATOM 695 O O . GLU A 1 96 ? -12.918 13.761 11.917 1.00 86.75 96 GLU A O 1
ATOM 700 N N . ASN A 1 97 ? -12.429 12.163 13.430 1.00 88.88 97 ASN A N 1
ATOM 701 C CA . ASN A 1 97 ? -10.997 12.076 13.156 1.00 88.88 97 ASN A CA 1
ATOM 702 C C . ASN A 1 97 ? -10.649 10.904 12.229 1.00 88.88 97 ASN A C 1
ATOM 704 O O . ASN A 1 97 ? -9.471 10.620 12.035 1.00 88.88 97 ASN A O 1
ATOM 708 N N . ALA A 1 98 ? -11.650 10.204 11.685 1.00 93.25 98 ALA A N 1
ATOM 709 C CA . ALA A 1 98 ? -11.413 9.082 10.791 1.00 93.25 98 ALA A CA 1
ATOM 710 C C . ALA A 1 98 ? -10.726 9.551 9.500 1.00 93.25 98 ALA A C 1
ATOM 712 O O . ALA A 1 98 ? -11.205 10.454 8.802 1.00 93.25 98 ALA A O 1
ATOM 713 N N . GLN A 1 99 ? -9.618 8.899 9.173 1.00 96.19 99 GLN A N 1
ATOM 714 C CA . GLN A 1 99 ? -8.881 9.071 7.929 1.00 96.19 99 GLN A CA 1
ATOM 715 C C . GLN A 1 99 ? -8.939 7.775 7.125 1.00 96.19 99 GLN A C 1
ATOM 717 O O . GLN A 1 99 ? -8.940 6.679 7.687 1.00 96.19 99 GLN A O 1
ATOM 722 N N . MET A 1 100 ? -8.957 7.905 5.800 1.00 9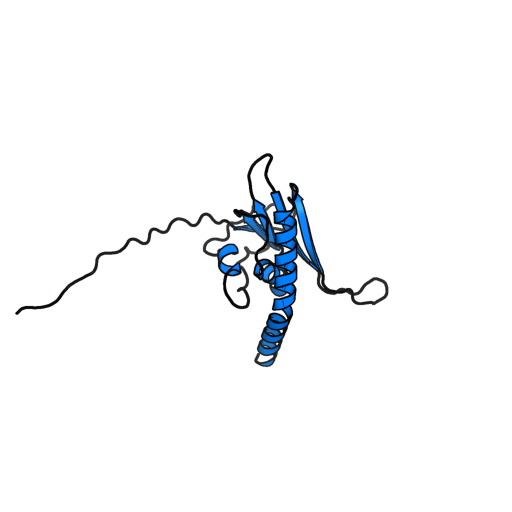6.88 100 MET A N 1
ATOM 723 C CA . MET A 1 100 ? -8.870 6.771 4.888 1.00 96.88 100 MET A CA 1
ATOM 724 C C . MET A 1 100 ? -7.989 7.127 3.697 1.00 96.88 100 MET A C 1
ATOM 726 O O . MET A 1 100 ? -8.282 8.073 2.960 1.00 96.88 100 MET A O 1
ATOM 730 N N . LEU A 1 101 ? -6.936 6.342 3.503 1.00 97.44 101 LEU A N 1
ATOM 731 C CA . LEU A 1 101 ? -5.981 6.442 2.411 1.00 97.44 101 LEU A CA 1
ATOM 732 C C . LEU A 1 101 ? -6.138 5.230 1.498 1.00 97.44 101 LEU A C 1
ATOM 734 O O . LEU A 1 101 ? -6.258 4.106 1.971 1.00 97.44 101 LEU A O 1
ATOM 738 N N . ILE A 1 102 ? -6.118 5.459 0.192 1.00 97.12 102 ILE A N 1
ATOM 739 C CA . ILE A 1 102 ? -6.140 4.423 -0.836 1.00 97.12 102 ILE A CA 1
ATOM 740 C C . ILE A 1 102 ? -4.795 4.438 -1.549 1.00 97.12 102 ILE A C 1
ATOM 742 O O . ILE A 1 102 ? -4.374 5.471 -2.080 1.00 97.12 102 ILE A O 1
ATOM 746 N N . LEU A 1 103 ? -4.158 3.2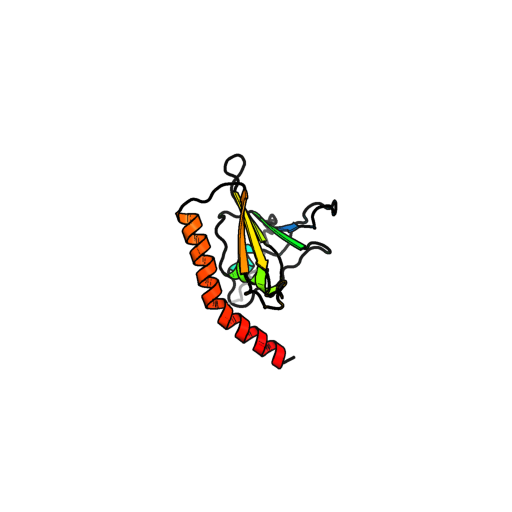75 -1.583 1.00 97.50 103 LEU A N 1
ATOM 747 C CA . LEU A 1 103 ? -2.976 2.985 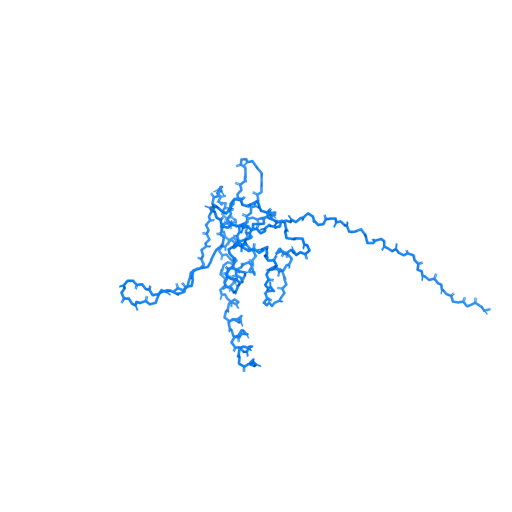-2.371 1.00 97.50 103 LEU A CA 1
ATOM 748 C C . LEU A 1 103 ? -3.368 2.119 -3.562 1.00 97.50 103 LEU A C 1
ATOM 750 O O . LEU A 1 103 ? -4.112 1.143 -3.439 1.00 97.50 103 LEU A O 1
ATOM 754 N N . GLY A 1 104 ? -2.830 2.461 -4.721 1.00 96.25 104 GLY A N 1
ATOM 755 C CA . GLY A 1 104 ? -2.976 1.675 -5.931 1.00 96.25 104 GLY A CA 1
ATOM 756 C C . GLY A 1 104 ? -1.778 1.836 -6.845 1.00 96.25 104 GLY A C 1
ATOM 757 O O . GLY A 1 104 ? -0.933 2.712 -6.661 1.00 96.25 104 GLY A O 1
ATOM 758 N N . PHE A 1 105 ? -1.739 0.998 -7.867 1.00 95.19 105 PHE A N 1
ATOM 759 C CA . PHE A 1 105 ? -0.738 1.049 -8.913 1.00 95.19 105 PHE A CA 1
ATOM 760 C C . PHE A 1 105 ? -1.435 1.019 -10.268 1.00 95.19 105 PHE A C 1
ATOM 762 O O . PHE A 1 105 ? -2.305 0.185 -10.516 1.00 95.19 105 PHE A O 1
ATOM 769 N N . GLN A 1 106 ? -1.066 1.951 -11.136 1.00 92.75 106 GLN A N 1
ATOM 770 C CA . GLN A 1 106 ? -1.471 1.951 -12.528 1.00 92.75 106 GLN A CA 1
ATOM 771 C C . GLN A 1 106 ? -0.275 1.498 -13.370 1.00 92.75 106 GLN A C 1
ATOM 773 O O . GLN A 1 106 ? 0.730 2.211 -13.395 1.00 92.75 106 GLN A O 1
ATOM 778 N N . PRO A 1 107 ? -0.358 0.349 -14.062 1.00 90.19 107 PRO A N 1
ATOM 779 C CA . PRO A 1 107 ? 0.711 -0.086 -14.948 1.00 90.19 107 PRO A CA 1
ATOM 780 C C . PRO A 1 107 ? 0.850 0.864 -16.141 1.00 90.19 107 PRO A C 1
ATOM 782 O O . PRO A 1 107 ? -0.054 1.644 -16.446 1.00 90.19 107 PRO A O 1
ATOM 785 N N . ALA A 1 108 ? 1.982 0.767 -16.835 1.00 91.12 108 ALA A N 1
ATOM 786 C CA . ALA A 1 108 ? 2.158 1.413 -18.126 1.00 91.12 108 ALA A CA 1
ATOM 787 C C . ALA A 1 108 ? 1.049 0.961 -19.092 1.00 91.12 108 ALA A C 1
ATOM 789 O O . ALA A 1 108 ? 0.807 -0.239 -19.242 1.00 91.12 108 ALA A O 1
ATOM 790 N N . MET A 1 109 ? 0.373 1.911 -19.733 1.00 90.94 109 MET A N 1
ATOM 791 C CA . MET A 1 109 ? -0.684 1.646 -20.709 1.00 90.94 109 MET A CA 1
ATOM 792 C C . MET A 1 109 ? -0.416 2.437 -21.984 1.00 90.94 109 MET A C 1
ATOM 794 O O . MET A 1 109 ? 0.212 3.489 -21.936 1.00 90.94 109 MET A O 1
ATOM 798 N N . GLU A 1 110 ? -0.900 1.934 -23.113 1.00 95.00 110 GLU A N 1
ATOM 799 C CA . GLU A 1 110 ? -0.881 2.673 -24.375 1.00 95.00 110 GLU A CA 1
ATOM 800 C C . GLU A 1 110 ? -1.960 3.769 -24.344 1.00 95.00 110 GLU A C 1
ATOM 802 O O . GLU A 1 110 ? -3.114 3.501 -23.991 1.00 95.00 110 GLU A O 1
ATOM 807 N N . ASP A 1 111 ? -1.578 5.005 -24.659 1.00 91.50 111 ASP A N 1
ATOM 808 C CA . ASP A 1 111 ? -2.485 6.146 -24.747 1.00 91.50 111 ASP A CA 1
ATOM 809 C C . ASP A 1 111 ? -3.179 6.241 -26.122 1.00 91.50 111 ASP A C 1
ATOM 811 O O . ASP A 1 111 ? -2.990 5.413 -27.013 1.00 91.50 111 ASP A O 1
ATOM 815 N N . GLU A 1 112 ? -4.012 7.267 -26.319 1.00 93.19 112 GLU A N 1
ATOM 816 C CA . GLU A 1 112 ? -4.751 7.471 -27.575 1.00 93.19 112 GLU A CA 1
ATOM 817 C C . GLU A 1 112 ? -3.862 7.739 -28.806 1.00 93.19 112 GLU A C 1
ATOM 819 O O . GLU A 1 112 ? -4.337 7.635 -29.940 1.00 93.19 112 GLU A O 1
ATOM 824 N N . ASN A 1 113 ? -2.580 8.053 -28.597 1.00 92.88 113 ASN A N 1
ATOM 825 C CA . ASN A 1 113 ? -1.590 8.302 -29.640 1.00 92.88 113 ASN A CA 1
ATOM 826 C C . ASN A 1 113 ? -0.689 7.083 -29.905 1.00 92.88 113 ASN A C 1
ATOM 828 O O . ASN A 1 113 ? 0.167 7.148 -30.791 1.00 92.88 113 ASN A O 1
ATOM 832 N N . GLY A 1 114 ? -0.880 5.976 -29.180 1.00 93.62 114 GLY A N 1
ATOM 833 C CA . GLY A 1 114 ? -0.009 4.805 -29.254 1.00 93.62 114 GLY A CA 1
ATOM 834 C C . GLY A 1 114 ? 1.267 4.929 -28.412 1.00 93.62 114 GLY A C 1
ATOM 835 O O . GLY A 1 114 ? 2.199 4.150 -28.611 1.00 93.62 114 GLY A O 1
ATOM 836 N N . GLU A 1 115 ? 1.359 5.914 -27.512 1.00 94.75 115 GLU A N 1
ATOM 837 C CA . GLU A 1 115 ? 2.512 6.106 -26.631 1.00 94.75 115 GLU A CA 1
ATOM 838 C C . GLU A 1 115 ? 2.301 5.387 -25.292 1.00 94.75 115 GLU A C 1
ATOM 840 O O . GLU A 1 115 ? 1.218 5.413 -24.710 1.00 94.75 115 GLU A O 1
ATOM 845 N N . MET A 1 116 ? 3.348 4.734 -24.780 1.00 93.75 116 MET A N 1
ATOM 846 C CA . MET A 1 116 ? 3.289 4.076 -23.473 1.00 93.75 116 MET A CA 1
ATOM 847 C C . MET A 1 116 ? 3.409 5.110 -22.354 1.00 93.75 116 MET A C 1
ATOM 849 O O . MET A 1 116 ? 4.419 5.808 -22.252 1.00 93.75 116 MET A O 1
ATOM 853 N N . THR A 1 117 ? 2.418 5.164 -21.469 1.00 92.81 117 THR A N 1
ATOM 854 C CA . THR A 1 117 ? 2.500 5.949 -20.238 1.00 92.81 117 THR A CA 1
ATOM 855 C C . THR A 1 117 ? 3.477 5.312 -19.261 1.00 92.81 117 THR A C 1
ATOM 857 O O . THR A 1 117 ? 3.606 4.089 -19.196 1.00 92.81 117 THR A O 1
ATOM 860 N N . GLU A 1 118 ? 4.105 6.124 -18.418 1.00 89.50 118 GLU A N 1
ATOM 861 C CA . GLU A 1 118 ? 4.863 5.600 -17.284 1.00 89.50 118 GLU A CA 1
ATOM 862 C C . GLU A 1 118 ? 3.923 4.922 -16.268 1.00 89.50 118 GLU A C 1
ATOM 864 O O . GLU A 1 118 ? 2.769 5.350 -16.118 1.00 89.50 118 GLU A O 1
ATOM 869 N N . PRO A 1 119 ? 4.382 3.864 -15.575 1.00 90.19 119 PRO A N 1
ATOM 870 C CA . PRO A 1 119 ? 3.651 3.311 -14.445 1.00 90.19 119 PRO A CA 1
ATOM 871 C C . PRO A 1 119 ? 3.546 4.348 -13.319 1.00 90.19 119 PRO A C 1
ATOM 873 O O . PRO A 1 119 ? 4.467 5.129 -13.092 1.00 90.19 119 PRO A O 1
ATOM 876 N N . GLN A 1 120 ? 2.421 4.369 -12.606 1.00 91.25 120 GLN A N 1
ATOM 877 C CA . GLN A 1 120 ? 2.155 5.371 -11.572 1.00 91.25 120 GLN A CA 1
ATOM 878 C C . GLN A 1 120 ? 1.615 4.737 -10.296 1.00 91.25 120 GLN A C 1
ATOM 880 O O . GLN A 1 120 ? 0.572 4.080 -10.305 1.00 91.25 120 GLN A O 1
ATOM 885 N N . TYR A 1 121 ? 2.269 5.028 -9.173 1.00 92.88 121 TYR A N 1
ATOM 886 C CA . TYR A 1 121 ? 1.685 4.836 -7.850 1.00 92.88 121 TYR A CA 1
ATOM 887 C C . TYR A 1 121 ? 0.607 5.890 -7.611 1.00 92.88 121 TYR A C 1
ATOM 889 O O . TYR A 1 121 ? 0.806 7.085 -7.838 1.00 92.88 121 TYR A O 1
ATOM 897 N N . ARG A 1 122 ? -0.562 5.448 -7.155 1.00 93.69 122 ARG A N 1
ATOM 898 C CA . ARG A 1 122 ? -1.681 6.314 -6.796 1.00 93.69 122 ARG A CA 1
ATOM 899 C C . ARG A 1 122 ? -1.851 6.295 -5.288 1.00 93.69 122 ARG A C 1
ATOM 901 O O . ARG A 1 122 ? -2.094 5.244 -4.707 1.00 93.69 122 ARG A O 1
ATOM 908 N N . VAL A 1 123 ? -1.746 7.474 -4.686 1.00 94.62 123 VAL A N 1
ATOM 909 C CA . VAL A 1 123 ? -1.961 7.702 -3.257 1.00 94.62 123 VAL A CA 1
ATOM 910 C C . VAL A 1 123 ? -3.073 8.734 -3.124 1.00 94.62 123 VAL A C 1
ATOM 912 O O . VAL A 1 123 ? -2.914 9.881 -3.544 1.00 94.62 123 VAL A O 1
ATOM 915 N N . GLN A 1 124 ? -4.227 8.324 -2.605 1.00 95.25 124 GLN A N 1
ATOM 916 C CA . GLN A 1 124 ? -5.424 9.161 -2.549 1.00 95.25 124 GLN A CA 1
ATOM 917 C C . GLN A 1 124 ? -6.044 9.147 -1.156 1.00 95.25 124 GLN A C 1
ATOM 919 O O . GLN A 1 124 ? -6.374 8.092 -0.629 1.00 95.25 124 GLN A O 1
ATOM 924 N N . MET A 1 125 ? -6.299 10.329 -0.595 1.00 96.06 125 MET A N 1
ATOM 925 C CA . MET A 1 125 ? -7.155 10.457 0.585 1.00 96.06 125 MET A CA 1
ATOM 926 C C . MET A 1 125 ? -8.622 10.319 0.170 1.00 96.06 125 MET A C 1
ATOM 928 O O . MET A 1 125 ? -9.139 11.154 -0.574 1.00 96.06 125 MET A O 1
ATOM 932 N N . ALA A 1 126 ? -9.283 9.268 0.645 1.00 93.75 126 ALA A N 1
ATOM 933 C CA . ALA A 1 126 ? -10.718 9.055 0.474 1.00 93.75 126 ALA A CA 1
ATOM 934 C C . ALA A 1 126 ? -11.537 9.759 1.565 1.00 93.75 126 ALA A C 1
ATOM 936 O O . ALA A 1 126 ? -12.655 10.205 1.309 1.00 93.75 126 ALA A O 1
ATOM 937 N N . GLN A 1 127 ? -10.974 9.891 2.769 1.00 94.69 127 GLN A N 1
ATOM 938 C CA . GLN A 1 127 ? -11.606 10.561 3.902 1.00 94.69 127 GLN A CA 1
ATOM 939 C C . GLN A 1 127 ? -10.552 11.210 4.801 1.00 94.69 127 GLN A C 1
ATOM 941 O O . GLN A 1 127 ? -9.471 10.658 4.991 1.00 94.69 127 GLN A O 1
ATOM 946 N N . GLY A 1 128 ? -10.892 12.358 5.388 1.00 93.50 128 GLY A N 1
ATOM 947 C CA . GLY A 1 128 ? -10.012 13.094 6.295 1.00 93.50 128 GLY A CA 1
ATOM 948 C C . GLY A 1 128 ? -8.991 13.969 5.563 1.00 93.50 128 GLY A C 1
ATOM 949 O O . GLY A 1 128 ? -9.059 14.164 4.349 1.00 93.50 128 GLY A O 1
ATOM 950 N N . GLY A 1 129 ? -8.058 14.540 6.322 1.00 93.06 129 GLY A N 1
ATOM 951 C CA . GLY A 1 129 ? -6.959 15.357 5.806 1.00 93.06 129 GLY A CA 1
ATOM 952 C C . GLY A 1 129 ? -5.630 14.901 6.391 1.00 93.06 129 GLY A C 1
ATOM 953 O O . GLY A 1 129 ? -5.625 14.265 7.437 1.00 93.06 129 GLY A O 1
ATOM 954 N N . LEU A 1 130 ? -4.529 15.228 5.717 1.00 93.06 130 LEU A N 1
ATOM 955 C CA . LEU A 1 130 ? -3.175 14.913 6.175 1.00 93.06 130 LEU A CA 1
ATOM 956 C C . LEU A 1 130 ? -2.549 16.125 6.857 1.00 93.06 130 LEU A C 1
ATOM 958 O O . LEU A 1 130 ? -2.628 17.238 6.324 1.00 93.06 130 LEU A O 1
ATOM 962 N N . ASN A 1 131 ? -1.890 15.899 7.988 1.00 94.19 131 ASN A N 1
ATOM 963 C CA . ASN A 1 131 ? -0.968 16.874 8.558 1.00 94.19 131 ASN A CA 1
ATOM 964 C C . ASN A 1 131 ? 0.401 16.833 7.840 1.00 94.19 131 ASN A C 1
ATOM 966 O O . ASN A 1 131 ? 0.641 16.002 6.958 1.00 94.19 131 ASN A O 1
ATOM 970 N N . ASP A 1 132 ? 1.289 17.772 8.174 1.00 96.88 132 ASP A N 1
ATOM 971 C CA . ASP A 1 132 ? 2.583 17.918 7.491 1.00 96.88 132 ASP A CA 1
ATOM 972 C C . ASP A 1 132 ? 3.526 16.728 7.739 1.00 96.88 132 ASP A C 1
ATOM 974 O O . ASP A 1 132 ? 4.242 16.314 6.822 1.00 96.88 132 ASP A O 1
ATOM 978 N N . ASP A 1 133 ? 3.485 16.138 8.936 1.00 96.94 133 ASP A N 1
ATOM 979 C CA . ASP A 1 133 ? 4.301 14.974 9.292 1.00 96.94 133 ASP A CA 1
ATOM 980 C C . ASP A 1 133 ? 3.828 13.730 8.527 1.00 96.94 133 ASP A C 1
ATOM 982 O O . ASP A 1 133 ? 4.638 13.016 7.939 1.00 96.94 133 ASP A O 1
ATOM 986 N N . GLU A 1 134 ? 2.513 13.507 8.444 1.00 96.56 134 GLU A N 1
ATOM 987 C CA . GLU A 1 134 ? 1.912 12.410 7.675 1.00 96.56 134 GLU A CA 1
ATOM 988 C C . GLU A 1 134 ? 2.201 12.550 6.180 1.00 96.56 134 GLU A C 1
ATOM 990 O O . GLU A 1 134 ? 2.584 11.581 5.525 1.00 96.56 134 GLU A O 1
ATOM 995 N N . ARG A 1 135 ? 2.067 13.764 5.631 1.00 95.88 135 ARG A N 1
ATOM 996 C CA . ARG A 1 135 ? 2.411 14.046 4.232 1.00 95.88 135 ARG A CA 1
ATOM 997 C C . ARG A 1 135 ? 3.877 13.722 3.957 1.00 95.88 135 ARG A C 1
ATOM 999 O O . ARG A 1 135 ? 4.175 13.074 2.957 1.00 95.88 135 ARG A O 1
ATOM 1006 N N . THR A 1 136 ? 4.773 14.170 4.832 1.00 97.00 136 THR A N 1
ATOM 1007 C CA . THR A 1 136 ? 6.213 13.910 4.707 1.00 97.00 136 THR A CA 1
ATOM 1008 C C . THR A 1 136 ? 6.509 12.416 4.812 1.00 97.00 136 THR A C 1
ATOM 1010 O O . THR A 1 136 ? 7.275 11.891 4.009 1.00 97.00 136 THR A O 1
ATOM 1013 N N . GLY A 1 137 ? 5.854 11.712 5.738 1.00 96.06 137 GLY A N 1
ATOM 1014 C CA . GLY A 1 137 ? 5.987 10.266 5.902 1.00 96.06 137 GLY A CA 1
ATOM 1015 C C . GLY A 1 137 ? 5.521 9.480 4.676 1.00 96.06 137 GLY A C 1
ATOM 1016 O O . GLY A 1 137 ? 6.228 8.586 4.227 1.00 96.06 137 GLY A O 1
ATOM 1017 N N . ILE A 1 138 ? 4.375 9.842 4.092 1.00 94.75 138 ILE A N 1
ATOM 1018 C CA . ILE A 1 138 ? 3.845 9.205 2.875 1.00 94.75 138 ILE A CA 1
ATOM 1019 C C . ILE A 1 138 ? 4.804 9.390 1.695 1.00 94.75 138 ILE A C 1
ATOM 1021 O O . ILE A 1 138 ? 5.073 8.433 0.971 1.00 94.75 138 ILE A O 1
ATOM 1025 N N . ILE A 1 139 ? 5.326 10.608 1.505 1.00 93.94 139 ILE A N 1
ATOM 1026 C CA . ILE A 1 139 ? 6.304 10.896 0.447 1.00 93.94 139 ILE A CA 1
ATOM 1027 C C . ILE A 1 139 ? 7.572 10.069 0.671 1.00 93.94 139 ILE A C 1
ATOM 1029 O O . ILE A 1 139 ? 8.011 9.386 -0.248 1.00 93.94 139 ILE A O 1
ATOM 1033 N N . GLY A 1 140 ? 8.106 10.058 1.895 1.00 94.19 140 GLY A N 1
ATOM 1034 C CA . GLY A 1 140 ? 9.304 9.287 2.226 1.00 94.19 140 GLY A CA 1
ATOM 1035 C C . GLY A 1 140 ? 9.123 7.777 2.049 1.00 94.19 140 GLY A C 1
ATOM 1036 O O . GLY A 1 140 ? 10.043 7.106 1.591 1.00 94.19 140 GLY A O 1
ATOM 1037 N N . ALA A 1 141 ? 7.940 7.236 2.352 1.00 93.00 141 ALA A N 1
ATOM 1038 C CA . ALA A 1 141 ? 7.634 5.829 2.106 1.00 93.00 141 ALA A CA 1
ATOM 1039 C C . ALA A 1 141 ? 7.591 5.511 0.601 1.00 93.00 141 ALA A C 1
ATOM 1041 O O . ALA A 1 141 ? 8.126 4.495 0.166 1.00 93.00 141 ALA A O 1
ATOM 1042 N N . LEU A 1 142 ? 7.000 6.390 -0.211 1.00 91.06 142 LEU A N 1
ATOM 1043 C CA . LEU A 1 142 ? 6.962 6.204 -1.660 1.00 91.06 142 LEU A CA 1
ATOM 1044 C C . LEU A 1 142 ? 8.363 6.303 -2.286 1.00 91.06 142 LEU A C 1
ATOM 1046 O O . LEU A 1 142 ? 8.734 5.461 -3.100 1.00 91.06 142 LEU A O 1
ATOM 1050 N N . GLU A 1 143 ? 9.143 7.313 -1.901 1.00 90.31 143 GLU A N 1
ATOM 1051 C CA . GLU A 1 143 ? 10.515 7.508 -2.387 1.00 90.31 143 GLU A CA 1
ATOM 1052 C C . GLU A 1 143 ? 11.424 6.349 -1.965 1.00 90.31 143 GLU A C 1
ATOM 1054 O O . GLU A 1 143 ? 12.136 5.792 -2.799 1.00 90.31 143 GLU A O 1
ATOM 1059 N N . GLY A 1 144 ? 11.341 5.919 -0.702 1.00 88.25 144 GLY A N 1
ATOM 1060 C CA . GLY A 1 144 ? 12.106 4.778 -0.204 1.00 88.25 144 GLY A CA 1
ATOM 1061 C C . GLY A 1 144 ? 11.750 3.470 -0.912 1.00 88.25 144 GLY A C 1
ATOM 1062 O O . GLY A 1 144 ? 12.628 2.639 -1.139 1.00 88.25 144 GLY A O 1
ATOM 1063 N N . PHE A 1 145 ? 10.487 3.291 -1.310 1.00 89.69 145 PHE A N 1
ATOM 1064 C CA . PHE A 1 145 ? 10.100 2.133 -2.107 1.00 89.69 145 PHE A CA 1
ATOM 1065 C C . PHE A 1 145 ? 10.617 2.220 -3.544 1.00 89.69 145 PHE A C 1
ATOM 1067 O O . PHE A 1 145 ? 11.113 1.234 -4.074 1.00 89.69 145 PHE A O 1
ATOM 1074 N N . ALA A 1 146 ? 10.574 3.394 -4.176 1.00 85.00 146 ALA A N 1
ATOM 1075 C CA . ALA A 1 146 ? 11.134 3.568 -5.516 1.00 85.00 146 ALA A CA 1
ATOM 1076 C C . ALA A 1 146 ? 12.642 3.237 -5.561 1.00 85.00 146 ALA A C 1
ATOM 1078 O O . ALA A 1 146 ? 13.135 2.685 -6.546 1.00 85.00 146 ALA A O 1
ATOM 1079 N N . GLU A 1 147 ? 13.377 3.519 -4.479 1.00 84.44 147 GLU A N 1
ATOM 1080 C CA . GLU A 1 147 ? 14.779 3.112 -4.334 1.00 84.44 147 GLU A CA 1
ATOM 1081 C C . GLU A 1 147 ? 14.948 1.585 -4.217 1.00 84.44 147 GLU A C 1
ATOM 1083 O O . GLU A 1 147 ? 15.911 1.033 -4.760 1.00 84.44 147 GLU A O 1
ATOM 1088 N N . SER A 1 148 ? 14.022 0.883 -3.551 1.00 80.94 1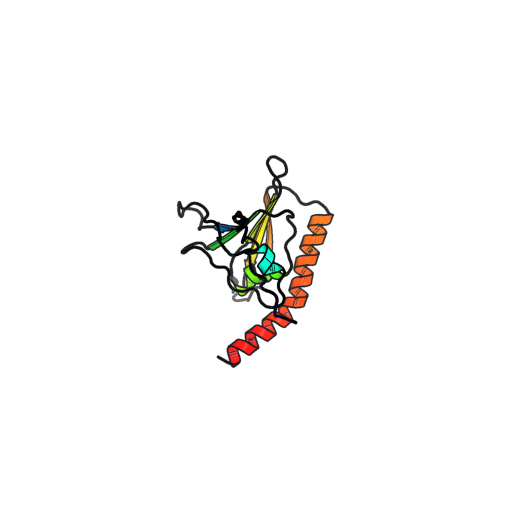48 SER A N 1
ATOM 1089 C CA . SER A 1 148 ? 14.065 -0.580 -3.411 1.00 80.94 148 SER A CA 1
ATOM 1090 C C . SER A 1 148 ? 13.490 -1.332 -4.621 1.00 80.94 148 SER A C 1
ATOM 1092 O O . SER A 1 148 ? 13.901 -2.466 -4.887 1.00 80.94 148 SER A O 1
ATOM 1094 N N . GLU A 1 149 ? 12.606 -0.704 -5.402 1.00 83.62 149 GLU A N 1
ATOM 1095 C CA . GLU A 1 149 ? 11.880 -1.313 -6.523 1.00 83.62 149 GLU A CA 1
ATOM 1096 C C . GLU A 1 149 ? 12.837 -1.889 -7.571 1.00 83.62 149 GLU A C 1
ATOM 1098 O O . GLU A 1 149 ? 12.644 -3.005 -8.050 1.00 83.62 149 GLU A O 1
ATOM 1103 N N . GLN A 1 150 ? 13.939 -1.194 -7.864 1.00 78.94 150 GLN A N 1
ATOM 1104 C CA . GLN A 1 150 ? 14.923 -1.670 -8.837 1.00 78.94 150 GLN A CA 1
ATOM 1105 C C . GLN A 1 150 ? 15.563 -3.011 -8.429 1.00 78.94 150 GLN A C 1
ATOM 1107 O O . GLN A 1 150 ? 15.866 -3.843 -9.294 1.00 78.94 150 GLN A O 1
ATOM 1112 N N . ALA A 1 151 ? 15.776 -3.231 -7.128 1.00 78.00 151 ALA A N 1
ATOM 1113 C CA . ALA A 1 151 ? 16.312 -4.486 -6.610 1.00 78.00 151 ALA A CA 1
ATOM 1114 C C . ALA A 1 151 ? 15.270 -5.613 -6.684 1.00 78.00 151 ALA A C 1
ATOM 1116 O O . ALA A 1 151 ? 15.610 -6.733 -7.075 1.00 78.00 151 ALA A O 1
ATOM 1117 N N . LEU A 1 152 ? 14.005 -5.306 -6.386 1.00 79.69 152 LEU A N 1
ATOM 1118 C CA . LEU A 1 152 ? 12.877 -6.234 -6.514 1.00 79.69 152 LEU A CA 1
ATOM 1119 C C . LEU A 1 152 ? 12.644 -6.660 -7.967 1.00 79.69 152 LEU A C 1
ATOM 1121 O O . LEU A 1 152 ? 12.580 -7.856 -8.250 1.00 79.69 152 LEU A O 1
ATOM 1125 N N . ASP A 1 153 ? 12.629 -5.715 -8.905 1.00 84.19 153 ASP A N 1
ATOM 1126 C CA . ASP A 1 153 ? 12.510 -6.003 -10.336 1.00 84.19 153 ASP A CA 1
ATOM 1127 C C . ASP A 1 153 ? 13.650 -6.903 -10.832 1.00 84.19 153 ASP A C 1
ATOM 1129 O O . ASP A 1 153 ? 13.452 -7.766 -11.690 1.00 84.19 153 ASP A O 1
ATOM 1133 N N . ALA A 1 154 ? 14.870 -6.700 -10.325 1.00 80.62 154 ALA A N 1
ATOM 1134 C CA . ALA A 1 154 ? 16.007 -7.549 -10.666 1.00 80.62 154 ALA A CA 1
ATOM 1135 C C . ALA A 1 154 ? 15.852 -8.970 -10.102 1.00 80.62 154 ALA A C 1
ATOM 1137 O O . ALA A 1 154 ? 16.144 -9.935 -10.809 1.00 80.62 154 ALA A O 1
ATOM 1138 N N . TYR A 1 155 ? 15.373 -9.098 -8.863 1.00 78.69 155 TYR A N 1
ATOM 1139 C CA . TYR A 1 155 ? 15.104 -10.381 -8.214 1.00 78.69 155 TYR A CA 1
ATOM 1140 C C . TYR A 1 155 ? 14.010 -11.178 -8.940 1.00 78.69 155 TYR A C 1
ATOM 1142 O O . TYR A 1 155 ? 14.204 -12.357 -9.236 1.00 78.69 155 TYR A O 1
ATOM 1150 N N . LEU A 1 156 ? 12.896 -10.534 -9.296 1.00 80.81 156 LEU A N 1
ATOM 1151 C CA . LEU A 1 156 ? 11.795 -11.161 -10.031 1.00 80.81 156 LEU A CA 1
ATOM 1152 C C . LEU A 1 156 ? 12.229 -11.634 -11.422 1.00 80.81 156 LEU A C 1
ATOM 1154 O O . LEU A 1 156 ? 12.018 -12.795 -11.768 1.00 80.81 156 LEU A O 1
ATOM 1158 N N . ARG A 1 157 ? 12.939 -10.785 -12.178 1.00 82.94 157 ARG A N 1
ATOM 1159 C CA . ARG A 1 157 ? 13.491 -11.161 -13.491 1.00 82.94 157 ARG A CA 1
ATOM 1160 C C . ARG A 1 157 ? 14.461 -12.340 -13.422 1.00 82.94 157 ARG A C 1
ATOM 1162 O O . ARG A 1 157 ? 14.579 -13.072 -14.400 1.00 82.94 157 ARG A O 1
ATOM 1169 N N . ALA A 1 158 ? 15.180 -12.510 -12.312 1.00 78.31 158 ALA A N 1
ATOM 1170 C CA . ALA A 1 158 ? 16.053 -13.664 -12.113 1.00 78.31 158 ALA A CA 1
ATOM 1171 C C . ALA A 1 158 ? 15.242 -14.951 -11.880 1.00 78.31 158 ALA A C 1
ATOM 1173 O O . ALA A 1 158 ? 15.541 -15.971 -12.491 1.00 78.31 158 ALA A O 1
ATOM 1174 N N . GLN A 1 159 ? 14.176 -14.896 -11.075 1.00 74.19 159 GLN A N 1
ATOM 1175 C CA . GLN A 1 159 ? 13.311 -16.057 -10.831 1.00 74.19 159 GLN A CA 1
ATOM 1176 C C . GLN A 1 159 ? 12.561 -16.528 -12.086 1.00 74.19 159 GLN A C 1
ATOM 1178 O O . GLN A 1 159 ? 12.408 -17.730 -12.300 1.00 74.19 159 GLN A O 1
ATOM 1183 N N . GLU A 1 160 ? 12.134 -15.599 -12.944 1.00 72.12 160 GLU A N 1
ATOM 1184 C CA . GLU A 1 160 ? 11.493 -15.924 -14.226 1.00 72.12 160 GLU A CA 1
ATOM 1185 C C . GLU A 1 160 ? 12.431 -16.642 -15.211 1.00 72.12 160 GLU A C 1
ATOM 1187 O O . GLU A 1 160 ? 11.959 -17.351 -16.093 1.00 72.12 160 GLU A O 1
ATOM 1192 N N . GLN A 1 161 ? 13.751 -16.470 -15.081 1.00 63.09 161 GLN A N 1
ATOM 1193 C CA . GLN A 1 161 ? 14.743 -17.136 -15.937 1.00 63.09 161 GLN A CA 1
ATOM 1194 C C . GLN A 1 161 ? 15.103 -18.549 -15.460 1.00 63.09 161 GLN A C 1
ATOM 1196 O O . GLN A 1 161 ? 15.596 -19.347 -16.257 1.00 63.09 161 GLN A O 1
ATOM 1201 N N . ASP A 1 162 ? 14.843 -18.852 -14.187 1.00 55.69 162 ASP A N 1
ATOM 1202 C CA . ASP A 1 162 ? 15.116 -20.147 -13.555 1.00 55.69 162 ASP A CA 1
ATOM 1203 C C . ASP A 1 162 ? 13.886 -21.086 -13.534 1.00 55.69 162 ASP A C 1
ATOM 1205 O O . ASP A 1 162 ? 13.980 -22.211 -13.031 1.00 55.69 162 ASP A O 1
ATOM 1209 N N . SER A 1 163 ? 12.747 -20.640 -14.086 1.00 50.66 163 SER A N 1
ATOM 1210 C CA . SER A 1 163 ? 11.464 -21.367 -14.177 1.00 50.66 163 SER A CA 1
ATOM 1211 C C . SER A 1 163 ? 11.215 -21.955 -15.568 1.00 50.66 163 SER A C 1
ATOM 1213 O O . SER A 1 163 ? 10.666 -23.080 -15.641 1.00 50.66 163 SER A O 1
#

Secondary structure (DSSP, 8-state):
--------------------SEEEEPPTTS-PPPEE-TT--HHHHTTSSSSPPPP-PPTT--EEEEE-S-SSPPTTHHHHHHHS---EEEEES-GGG-EEEEEEEE---B-TTSPBPPPEEEEEEEES---HHHHHHHHHHHHHHHHHHHHHHHHHHHHHH--